Protein AF-A0A962AE56-F1 (afdb_monomer)

Secondary structure (DSSP, 8-state):
--S--HHHHHHHHHHHHHTT-S-----S-HHHHHHHHHHHHHHHSTT-EEEEETT--HHHHHHHHHS-SEEEEE---

Foldseek 3Di:
DPDDDPVQQVVQVVVCVVVVHPTGHDDPDPLVCLQCVLQVVLQPDPQDEAEEEPPPDPSNVNNVVNHPHHYDYDYDD

Solvent-accessible surface area (backbone atoms only — not comparable to full-atom values): 4572 Å² total; per-residue (Å²):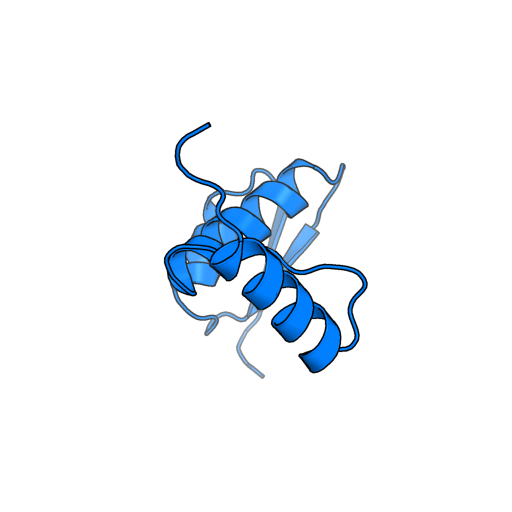 139,90,82,84,51,70,70,58,56,51,50,22,51,52,52,7,59,77,69,75,44,98,66,52,80,87,60,100,40,77,49,55,41,33,27,52,50,48,17,52,55,34,61,74,36,86,90,34,73,46,79,40,57,67,75,54,57,67,36,46,52,51,3,59,66,70,21,84,40,52,75,48,75,42,78,72,127

pLDDT: mean 96.04, std 7.2, range [48.38, 98.75]

Mean predicted aligned error: 3.21 Å

Sequence (77 aa):
ISGTNAPLVELEAELADLHGKEAALVFTSGWISNLAGISTIADLMPNCLILSDALNHNSMIEGVRRASAERKIWRHN

Nearest PDB structures (foldseek):
  7x98-assembly2_D  TM=9.673E-01  e=2.840E-07  Rhodopseudomonas palustris
  2bwo-assembly2_D  TM=9.614E-01  e=4.705E-06  Rhodobacter capsulatus
  5qqq-assembly1_A  TM=9.662E-01  e=1.049E-05  Homo sapiens
  5txr-assembly1_A  TM=9.432E-01  e=1.122E-05  Saccharomyces cerevisiae S288C
  5txr-assembly1_B  TM=9.464E-01  e=1.791E-05  Saccharomyces cerevisiae S288C

Structure (mmCIF, N/CA/C/O backbone):
data_AF-A0A962AE56-F1
#
_entry.id   AF-A0A962AE56-F1
#
loop_
_atom_site.group_PDB
_atom_site.id
_atom_site.type_symbol
_atom_site.label_atom_id
_atom_site.label_alt_id
_atom_site.label_comp_id
_atom_site.label_asym_id
_atom_site.label_entity_id
_atom_site.label_seq_id
_atom_site.pdbx_PDB_ins_code
_atom_site.Cartn_x
_atom_site.Cartn_y
_atom_site.Cartn_z
_atom_site.occupancy
_atom_site.B_iso_or_equiv
_atom_site.auth_seq_id
_atom_site.auth_comp_id
_atom_site.auth_asym_id
_atom_site.auth_atom_id
_atom_site.pdbx_PDB_model_num
ATOM 1 N N . ILE A 1 1 ? 14.069 15.125 -17.153 1.00 48.38 1 ILE A N 1
ATOM 2 C CA . ILE A 1 1 ? 13.333 13.894 -16.766 1.00 48.38 1 ILE A CA 1
ATOM 3 C C . ILE A 1 1 ? 14.321 13.051 -15.957 1.00 48.38 1 ILE A C 1
ATOM 5 O O . ILE A 1 1 ? 15.367 12.757 -16.511 1.00 48.38 1 ILE A O 1
ATOM 9 N N . SER A 1 2 ? 14.110 12.807 -14.652 1.00 64.00 2 SER A N 1
ATOM 10 C CA . SER A 1 2 ? 15.183 12.315 -13.743 1.00 64.00 2 SER A CA 1
ATOM 11 C C . SER A 1 2 ? 14.744 11.256 -12.706 1.00 64.00 2 SER A C 1
ATOM 13 O O . SER A 1 2 ? 15.479 11.012 -11.753 1.00 64.00 2 SER A O 1
ATOM 15 N N . GLY A 1 3 ? 13.559 10.647 -12.839 1.00 79.81 3 GLY A N 1
ATOM 16 C CA . GLY A 1 3 ? 13.041 9.693 -11.835 1.00 79.81 3 GLY A CA 1
ATOM 17 C C . GLY A 1 3 ? 12.319 8.478 -12.414 1.00 79.81 3 GLY A C 1
ATOM 18 O O . GLY A 1 3 ? 12.431 7.393 -11.861 1.00 79.81 3 GLY A O 1
ATOM 19 N N . THR A 1 4 ? 11.651 8.632 -13.558 1.00 86.19 4 THR A N 1
ATOM 20 C CA . THR A 1 4 ? 11.097 7.514 -14.332 1.00 86.19 4 THR A CA 1
ATOM 21 C C . THR A 1 4 ? 12.135 7.046 -15.346 1.00 86.19 4 THR A C 1
ATOM 23 O O . THR A 1 4 ? 12.602 7.841 -16.164 1.00 86.19 4 THR A O 1
ATOM 26 N N . ASN A 1 5 ? 12.514 5.772 -15.279 1.00 91.88 5 ASN A N 1
ATOM 27 C CA . ASN A 1 5 ? 13.452 5.130 -16.197 1.00 91.88 5 ASN A CA 1
ATOM 28 C C . ASN A 1 5 ? 12.867 3.799 -16.697 1.00 91.88 5 ASN A C 1
ATOM 30 O O . ASN A 1 5 ? 11.896 3.303 -16.129 1.00 91.88 5 ASN A O 1
ATOM 34 N N . ALA A 1 6 ? 13.438 3.253 -17.774 1.00 94.31 6 ALA A N 1
ATOM 35 C CA . ALA A 1 6 ? 12.911 2.052 -18.426 1.00 94.31 6 ALA A CA 1
ATOM 36 C C . ALA A 1 6 ? 12.715 0.858 -17.463 1.00 94.31 6 ALA A C 1
ATOM 38 O O . ALA A 1 6 ? 11.617 0.308 -17.471 1.00 94.31 6 ALA A O 1
ATOM 39 N N . PRO A 1 7 ? 13.658 0.537 -16.548 1.00 95.56 7 PRO A N 1
ATOM 40 C CA . PRO A 1 7 ? 13.459 -0.552 -15.588 1.00 95.56 7 PRO A CA 1
ATOM 41 C C . PRO A 1 7 ? 12.223 -0.408 -14.692 1.00 95.56 7 PRO A C 1
ATOM 43 O O . PRO A 1 7 ? 11.592 -1.406 -14.361 1.00 95.56 7 PRO A O 1
ATOM 46 N N . LEU A 1 8 ? 11.860 0.815 -14.285 1.00 95.88 8 LEU A N 1
ATOM 47 C CA . LEU A 1 8 ? 10.656 1.029 -13.472 1.00 95.88 8 LEU A CA 1
ATOM 48 C C . LEU A 1 8 ? 9.378 0.754 -14.267 1.00 95.88 8 LEU A C 1
ATOM 50 O O . LEU A 1 8 ? 8.461 0.133 -13.742 1.00 95.88 8 LEU A O 1
ATOM 54 N N . VAL A 1 9 ? 9.339 1.180 -15.531 1.00 96.44 9 VAL A N 1
ATOM 55 C CA . VAL A 1 9 ? 8.180 0.966 -16.411 1.00 96.44 9 VAL A CA 1
ATOM 56 C C . VAL A 1 9 ? 8.018 -0.518 -16.747 1.00 96.44 9 VAL A C 1
ATOM 58 O O . VAL A 1 9 ? 6.904 -1.033 -16.737 1.00 96.44 9 VAL A O 1
ATOM 61 N N . GLU A 1 10 ? 9.123 -1.217 -17.008 1.00 97.88 10 GLU A N 1
ATOM 62 C CA . GLU A 1 10 ? 9.124 -2.665 -17.251 1.00 97.88 10 GLU A CA 1
ATOM 63 C C . GLU A 1 10 ? 8.650 -3.435 -16.013 1.00 97.88 10 GLU A C 1
ATOM 65 O O . GLU A 1 10 ? 7.781 -4.294 -16.128 1.00 97.88 10 GLU A O 1
ATOM 70 N N . LEU A 1 11 ? 9.128 -3.062 -14.820 1.00 97.75 11 LEU A N 1
ATOM 71 C CA . LEU A 1 11 ? 8.668 -3.657 -13.565 1.00 97.75 11 LEU A CA 1
ATOM 72 C C . LEU A 1 11 ? 7.165 -3.438 -13.336 1.00 97.75 11 LEU A C 1
ATOM 74 O O . LEU A 1 11 ? 6.465 -4.353 -12.909 1.00 97.75 11 LEU A O 1
ATOM 78 N N . GLU A 1 12 ? 6.648 -2.240 -13.608 1.00 98.38 12 GLU A N 1
ATOM 79 C CA . GLU A 1 12 ? 5.210 -1.963 -13.508 1.00 98.38 12 GLU A CA 1
ATOM 80 C C . GLU A 1 12 ? 4.395 -2.819 -14.487 1.00 98.38 12 GLU A C 1
ATOM 82 O O . GLU A 1 12 ? 3.342 -3.335 -14.110 1.00 98.38 12 GLU A O 1
ATOM 87 N N . ALA A 1 13 ? 4.892 -3.032 -15.707 1.00 98.44 13 ALA A N 1
ATOM 88 C CA . ALA A 1 13 ? 4.246 -3.907 -16.681 1.00 98.44 13 ALA A CA 1
ATOM 89 C C . ALA A 1 13 ? 4.261 -5.383 -16.241 1.00 98.44 13 ALA A C 1
ATOM 91 O O . ALA A 1 13 ? 3.223 -6.041 -16.296 1.00 98.44 13 ALA A O 1
ATOM 92 N N . GLU A 1 14 ? 5.394 -5.892 -15.745 1.00 98.56 14 GLU A N 1
ATOM 93 C CA . GLU A 1 14 ? 5.501 -7.265 -15.230 1.00 98.56 14 GLU A CA 1
ATOM 94 C C . GLU A 1 14 ? 4.588 -7.500 -14.020 1.00 98.56 14 GLU A C 1
ATOM 96 O O . GLU A 1 14 ? 3.937 -8.538 -13.923 1.00 98.56 14 GLU A O 1
ATOM 101 N N . LEU A 1 15 ? 4.489 -6.531 -13.104 1.00 98.56 15 LEU A N 1
ATOM 102 C CA . LEU A 1 15 ? 3.585 -6.619 -11.954 1.00 98.56 15 LEU A CA 1
ATOM 103 C C . LEU A 1 15 ? 2.112 -6.588 -12.377 1.00 98.56 15 LEU A C 1
ATOM 105 O O . LEU A 1 15 ? 1.291 -7.300 -11.793 1.00 98.56 15 LEU A O 1
ATOM 109 N N . ALA A 1 16 ? 1.767 -5.774 -13.377 1.00 98.75 16 ALA A N 1
ATOM 110 C CA . ALA A 1 16 ? 0.418 -5.736 -13.931 1.00 98.75 16 ALA A CA 1
ATOM 111 C C . ALA A 1 16 ? 0.039 -7.090 -14.554 1.00 98.75 16 ALA A C 1
ATOM 113 O O . ALA A 1 16 ? -1.029 -7.623 -14.238 1.00 98.75 16 ALA A O 1
ATOM 114 N N . ASP A 1 17 ? 0.937 -7.682 -15.348 1.00 98.69 17 ASP A N 1
ATOM 115 C CA . ASP A 1 17 ? 0.755 -9.003 -15.962 1.00 98.69 17 ASP A CA 1
ATOM 116 C C . ASP A 1 17 ? 0.638 -10.113 -14.905 1.00 98.69 17 ASP A C 1
ATOM 118 O O . ASP A 1 17 ? -0.344 -10.858 -14.888 1.00 98.69 17 ASP A O 1
ATOM 122 N N . LEU A 1 18 ? 1.557 -10.141 -13.931 1.00 98.69 18 LEU A N 1
ATOM 123 C CA . LEU A 1 18 ? 1.566 -11.111 -12.830 1.00 98.69 18 LEU A CA 1
ATOM 124 C C . LEU A 1 18 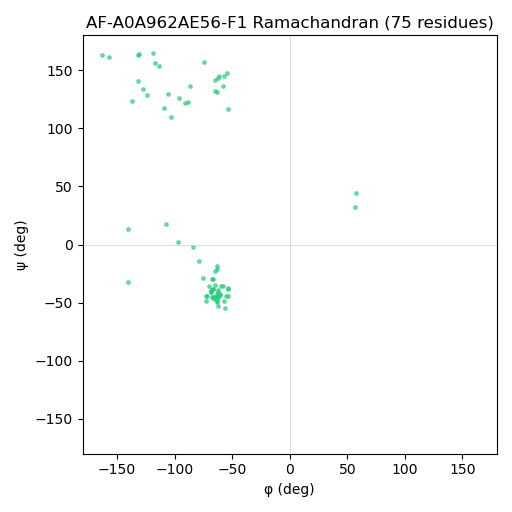? 0.235 -11.152 -12.064 1.00 98.69 18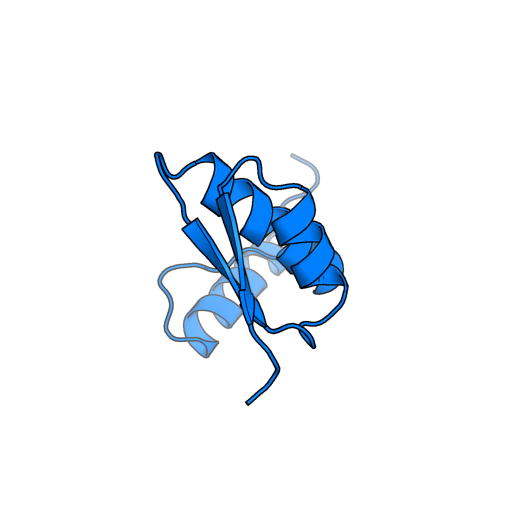 LEU A C 1
ATOM 126 O O . LEU A 1 18 ? -0.213 -12.219 -11.638 1.00 98.69 18 LEU A O 1
ATOM 130 N N . HIS A 1 19 ? -0.396 -9.994 -11.864 1.00 98.50 19 HIS A N 1
ATOM 131 C CA . HIS A 1 19 ? -1.651 -9.873 -11.123 1.00 98.50 19 HIS A CA 1
ATOM 132 C C . HIS A 1 19 ? -2.904 -9.833 -12.012 1.00 98.50 19 HIS A C 1
ATOM 134 O O . HIS A 1 19 ? -4.014 -9.692 -11.481 1.00 98.50 19 HIS A O 1
ATOM 140 N N . GLY A 1 20 ? -2.756 -9.953 -13.336 1.00 98.44 20 GLY A N 1
ATOM 141 C CA . GLY A 1 20 ? -3.857 -9.860 -14.296 1.00 98.44 20 GLY A CA 1
ATOM 142 C C . GLY A 1 20 ? -4.616 -8.533 -14.195 1.00 98.44 20 GLY A C 1
ATOM 143 O O . GLY A 1 20 ? -5.850 -8.525 -14.126 1.00 98.44 20 GLY A O 1
ATOM 144 N N . LYS A 1 21 ? -3.890 -7.415 -14.091 1.00 98.56 21 LYS A N 1
ATOM 145 C CA . LYS A 1 21 ? -4.432 -6.051 -13.985 1.00 98.56 21 LYS A CA 1
ATOM 146 C C . LYS A 1 21 ? -4.013 -5.199 -15.176 1.00 98.56 21 LYS A C 1
ATOM 148 O O . LYS A 1 21 ? -3.003 -5.455 -15.812 1.00 98.56 21 LYS A O 1
ATOM 153 N N . GLU A 1 22 ? -4.794 -4.157 -15.451 1.00 98.50 22 GLU A N 1
ATOM 154 C CA . GLU A 1 22 ? -4.533 -3.230 -16.563 1.00 98.50 22 GLU A CA 1
ATOM 155 C C . GLU A 1 22 ? -3.251 -2.407 -16.359 1.00 98.50 22 GLU A C 1
ATOM 157 O O . GLU A 1 22 ? -2.610 -2.017 -17.330 1.00 98.50 22 GLU A O 1
ATOM 162 N N . ALA A 1 23 ? -2.882 -2.135 -15.104 1.00 98.38 23 ALA A N 1
ATOM 163 C CA . ALA A 1 23 ? -1.690 -1.379 -14.738 1.00 98.38 23 ALA A CA 1
ATOM 164 C C . ALA A 1 23 ? -1.241 -1.703 -13.303 1.00 98.38 23 ALA A C 1
ATOM 166 O O . ALA A 1 23 ? -2.034 -2.172 -12.479 1.00 98.38 23 ALA A O 1
ATOM 167 N N . ALA A 1 24 ? 0.015 -1.381 -12.996 1.00 98.19 24 ALA A N 1
ATOM 168 C CA . ALA A 1 24 ? 0.566 -1.348 -11.646 1.00 98.19 24 ALA A CA 1
ATOM 169 C C . ALA A 1 24 ? 1.332 -0.036 -11.424 1.00 98.19 24 ALA A C 1
ATOM 171 O O . ALA A 1 24 ? 1.667 0.666 -12.375 1.00 98.19 24 ALA A O 1
ATOM 172 N N . LEU A 1 25 ? 1.588 0.297 -10.159 1.00 97.56 25 LEU A N 1
ATOM 173 C CA . LEU A 1 25 ? 2.353 1.478 -9.767 1.00 97.56 25 LEU A CA 1
ATOM 174 C C . LEU A 1 25 ? 3.323 1.097 -8.651 1.00 97.56 25 LEU A C 1
ATOM 176 O O . LEU A 1 25 ? 2.902 0.596 -7.601 1.00 97.56 25 LEU A O 1
ATOM 180 N N . VAL A 1 26 ? 4.613 1.336 -8.867 1.00 96.81 26 VAL A N 1
ATOM 181 C CA . VAL A 1 26 ? 5.656 0.986 -7.899 1.00 96.81 26 VAL A CA 1
ATOM 182 C C . VAL A 1 26 ? 5.848 2.110 -6.881 1.00 96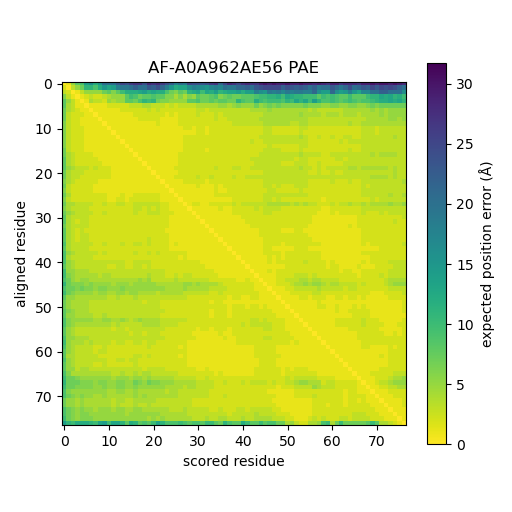.81 26 VAL A C 1
ATOM 184 O O . VAL A 1 26 ? 5.938 3.291 -7.208 1.00 96.81 26 VAL A O 1
ATOM 187 N N . PHE A 1 27 ? 5.968 1.719 -5.613 1.00 96.75 27 PHE A N 1
ATOM 188 C CA . PHE A 1 27 ? 6.354 2.596 -4.509 1.00 96.75 27 PHE A CA 1
ATOM 189 C C . PHE A 1 27 ? 7.654 2.102 -3.878 1.00 96.75 27 PHE A C 1
ATOM 191 O O . PHE A 1 27 ? 8.048 0.950 -4.035 1.00 96.75 27 PHE A O 1
ATOM 198 N N . THR A 1 28 ? 8.291 2.956 -3.079 1.00 95.62 28 THR A N 1
ATOM 199 C CA . THR A 1 28 ? 9.536 2.623 -2.369 1.00 95.62 28 THR A CA 1
ATOM 200 C C . THR A 1 28 ? 9.386 1.496 -1.340 1.00 95.62 28 THR A C 1
ATOM 202 O O . THR A 1 28 ? 10.386 0.920 -0.923 1.00 95.62 28 THR A O 1
ATOM 205 N N . SER A 1 29 ? 8.163 1.183 -0.895 1.00 97.69 29 SER A N 1
ATOM 206 C CA . SER A 1 29 ? 7.874 0.037 -0.025 1.00 97.69 29 SER A CA 1
ATOM 207 C C . SER A 1 29 ? 6.386 -0.320 -0.012 1.00 97.69 29 SER A C 1
ATOM 209 O O . SER A 1 29 ? 5.531 0.521 -0.300 1.00 97.69 29 SER A O 1
ATOM 211 N N . GLY A 1 30 ? 6.078 -1.538 0.452 1.00 97.12 30 GLY A N 1
ATOM 212 C CA . GLY A 1 30 ? 4.708 -1.973 0.751 1.00 97.12 30 GLY A CA 1
ATOM 213 C C . GLY A 1 30 ? 4.027 -1.170 1.871 1.00 97.12 30 GLY A C 1
ATOM 21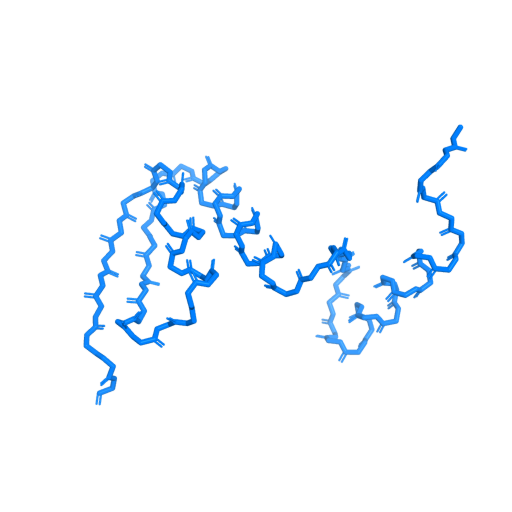4 O O . GLY A 1 30 ? 2.801 -1.141 1.974 1.00 97.12 30 GLY A O 1
ATOM 215 N N . TRP A 1 31 ? 4.807 -0.495 2.724 1.00 98.06 31 TRP A N 1
ATOM 216 C CA . TRP A 1 31 ? 4.251 0.389 3.746 1.00 98.06 31 TRP A CA 1
ATOM 217 C C . TRP A 1 31 ? 3.707 1.675 3.110 1.00 98.06 31 TRP A C 1
ATOM 219 O O . TRP A 1 31 ? 2.561 2.049 3.353 1.00 98.06 31 TRP A O 1
ATOM 229 N N . ILE A 1 32 ? 4.506 2.309 2.242 1.00 98.31 32 ILE A N 1
ATOM 230 C CA . ILE A 1 32 ? 4.121 3.539 1.538 1.00 98.31 32 ILE A CA 1
ATOM 231 C C . ILE A 1 32 ? 3.003 3.273 0.528 1.00 98.31 32 ILE A C 1
ATOM 233 O O . ILE A 1 32 ? 2.090 4.091 0.439 1.00 98.31 32 ILE A O 1
ATOM 237 N N . SER A 1 33 ? 3.024 2.138 -0.184 1.00 98.25 33 SER A N 1
ATOM 238 C CA . SER A 1 33 ? 1.958 1.797 -1.136 1.00 98.25 33 SER A CA 1
ATOM 239 C C . SER A 1 33 ? 0.593 1.687 -0.452 1.00 98.25 33 SER A C 1
ATOM 241 O O . SER A 1 33 ? -0.380 2.254 -0.939 1.00 98.25 33 SER A O 1
ATOM 243 N N . ASN A 1 34 ? 0.526 1.036 0.714 1.00 98.56 34 ASN A N 1
ATOM 244 C CA . ASN A 1 34 ? -0.704 0.940 1.499 1.00 98.56 34 ASN A CA 1
ATOM 245 C C . ASN A 1 34 ? -1.156 2.302 2.034 1.00 98.56 34 ASN A C 1
ATOM 247 O O . ASN A 1 34 ? -2.327 2.647 1.885 1.00 98.56 34 ASN A O 1
ATOM 251 N N . LEU A 1 35 ? -0.239 3.082 2.623 1.00 98.44 35 LEU A 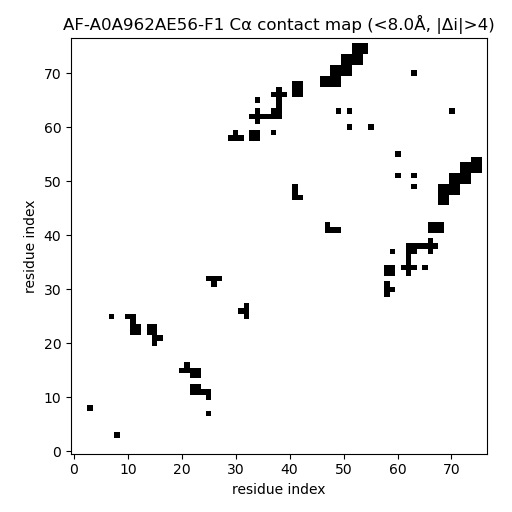N 1
ATOM 252 C CA . LEU A 1 35 ? -0.554 4.415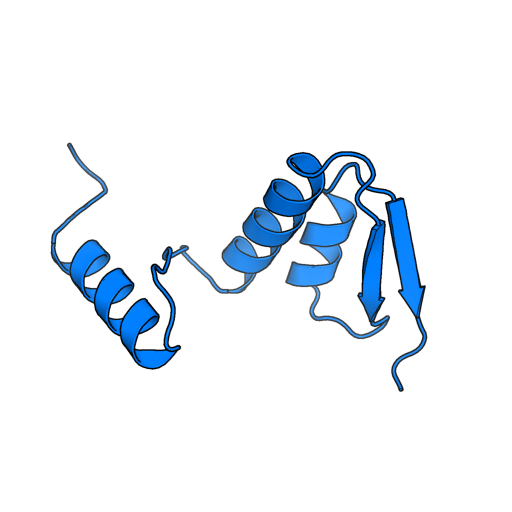 3.141 1.00 98.44 35 LEU A CA 1
ATOM 253 C C . LEU A 1 35 ? -1.146 5.301 2.039 1.00 98.44 35 LEU A C 1
ATOM 255 O O . LEU A 1 35 ? -2.228 5.852 2.216 1.00 98.44 35 LEU A O 1
ATOM 259 N N . ALA A 1 36 ? -0.431 5.433 0.918 1.00 98.25 36 ALA A N 1
ATOM 260 C CA . ALA A 1 36 ? -0.798 6.330 -0.171 1.00 98.25 36 ALA A CA 1
ATOM 261 C C . ALA A 1 36 ? -2.019 5.823 -0.945 1.00 98.25 36 ALA A C 1
ATOM 263 O O . ALA A 1 36 ? -2.919 6.608 -1.237 1.00 98.25 36 ALA A O 1
ATOM 264 N N . GLY A 1 37 ? -2.065 4.526 -1.258 1.00 98.12 37 GLY A N 1
ATOM 265 C CA . GLY A 1 37 ? -3.149 3.922 -2.026 1.00 98.12 37 GLY A CA 1
ATOM 266 C C . GLY A 1 37 ? -4.487 4.036 -1.305 1.00 98.12 37 GLY A C 1
ATOM 267 O O . GLY A 1 37 ? -5.435 4.583 -1.864 1.00 98.12 37 GLY A O 1
ATOM 268 N N . ILE A 1 38 ? -4.553 3.596 -0.044 1.00 98.31 38 ILE A N 1
ATOM 269 C CA . ILE A 1 38 ? -5.804 3.608 0.726 1.00 98.31 38 ILE A CA 1
ATOM 270 C C . ILE A 1 38 ? -6.303 5.038 0.934 1.00 98.31 38 ILE A C 1
ATOM 272 O O . ILE A 1 38 ? -7.469 5.307 0.650 1.00 98.31 38 ILE A O 1
ATOM 276 N N . SER A 1 39 ? -5.443 5.958 1.394 1.00 98.00 39 SER A N 1
ATOM 277 C CA . SER A 1 39 ? -5.893 7.322 1.692 1.00 98.00 39 SER A CA 1
ATOM 278 C C . SER A 1 39 ? -6.360 8.049 0.435 1.00 98.00 39 SER A C 1
ATOM 280 O O . SER A 1 39 ? -7.431 8.645 0.431 1.00 98.00 39 SER A O 1
ATOM 282 N N . THR A 1 40 ? -5.594 7.945 -0.655 1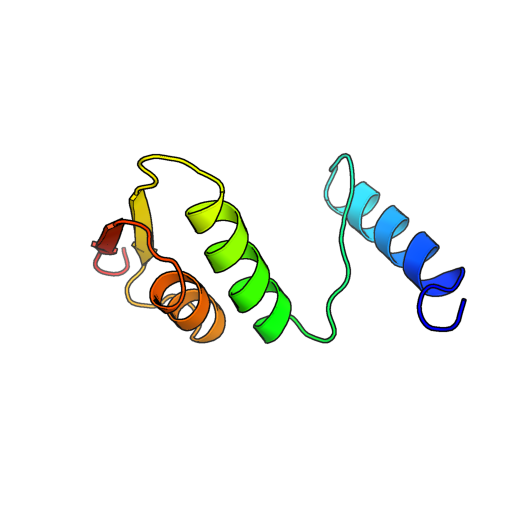.00 98.06 40 THR A N 1
ATOM 283 C CA . THR A 1 40 ? -5.896 8.660 -1.901 1.00 98.06 40 THR A CA 1
ATOM 284 C C . THR A 1 40 ? -7.167 8.131 -2.555 1.00 98.06 40 THR A C 1
ATOM 286 O O . THR A 1 40 ? -8.012 8.922 -2.958 1.00 98.06 40 THR A O 1
ATOM 289 N N . ILE A 1 41 ? -7.342 6.807 -2.640 1.00 97.50 41 ILE A N 1
ATOM 290 C CA . ILE A 1 41 ? -8.551 6.221 -3.237 1.00 97.50 41 ILE A CA 1
ATOM 291 C C . ILE A 1 41 ? -9.788 6.617 -2.428 1.00 97.50 41 ILE A C 1
ATOM 293 O O . ILE A 1 41 ? -10.793 7.015 -3.010 1.00 97.50 41 ILE A O 1
ATOM 297 N N . ALA A 1 42 ? -9.715 6.545 -1.098 1.00 97.69 42 ALA A N 1
ATOM 298 C CA . ALA A 1 42 ? -10.836 6.911 -0.243 1.00 97.69 42 ALA A CA 1
ATOM 299 C C . ALA A 1 42 ? -11.211 8.396 -0.366 1.00 97.69 42 ALA A C 1
ATOM 301 O O . ALA A 1 42 ? -12.395 8.707 -0.473 1.00 97.69 42 ALA A O 1
ATOM 302 N N . ASP A 1 43 ? -10.224 9.296 -0.410 1.00 96.81 43 ASP A N 1
ATOM 303 C CA . ASP A 1 43 ? -10.453 10.740 -0.556 1.00 96.81 43 ASP A CA 1
ATOM 304 C C . ASP A 1 43 ? -11.021 11.115 -1.937 1.00 96.81 43 ASP A C 1
ATOM 306 O O . ASP A 1 43 ? -11.767 12.087 -2.060 1.00 96.81 43 ASP A O 1
ATOM 310 N N . LEU A 1 44 ? -10.702 10.342 -2.980 1.00 97.50 44 LEU A N 1
ATOM 311 C CA . LEU A 1 44 ? -11.232 10.542 -4.333 1.00 97.50 44 LEU A CA 1
ATOM 312 C C . LEU A 1 44 ? -12.662 10.015 -4.517 1.00 97.50 44 LEU A C 1
ATOM 314 O O . LEU A 1 44 ? -13.299 10.342 -5.519 1.00 97.50 44 LEU A O 1
ATOM 318 N N . MET A 1 45 ? -13.175 9.205 -3.588 1.00 96.75 45 MET A N 1
ATOM 319 C CA . MET A 1 45 ? -14.505 8.603 -3.675 1.00 96.75 45 MET A CA 1
ATOM 320 C C . MET A 1 45 ? -15.501 9.336 -2.763 1.00 96.75 45 MET A C 1
ATOM 322 O O . MET A 1 45 ? -15.447 9.190 -1.539 1.00 96.75 45 MET A O 1
ATOM 326 N N . PRO A 1 46 ? -16.471 10.086 -3.322 1.00 94.69 46 PRO A N 1
ATOM 327 C CA . PRO A 1 46 ? -17.513 10.723 -2.525 1.00 94.69 46 PRO A CA 1
ATOM 328 C C . PRO A 1 46 ? -18.309 9.696 -1.717 1.00 94.69 46 PRO A C 1
ATOM 330 O O . PRO A 1 46 ? -18.714 8.662 -2.248 1.00 94.69 46 PRO A O 1
ATOM 333 N N . ASN A 1 47 ? -18.579 10.005 -0.446 1.00 95.31 47 ASN A N 1
ATOM 334 C CA . ASN A 1 47 ? -19.310 9.130 0.481 1.00 95.31 47 ASN A CA 1
ATOM 335 C C . ASN A 1 47 ? -18.670 7.738 0.654 1.00 95.31 47 ASN A C 1
ATOM 337 O O . ASN A 1 47 ? -19.370 6.744 0.851 1.00 95.31 47 ASN A O 1
ATOM 341 N N . CYS A 1 48 ? -17.339 7.656 0.569 1.00 97.25 48 CYS A N 1
ATOM 342 C CA . CYS A 1 48 ? -16.616 6.424 0.846 1.00 97.25 48 CYS A CA 1
ATOM 343 C C . CYS A 1 48 ? -16.794 5.995 2.312 1.00 97.25 48 CYS A C 1
ATOM 345 O O . CYS A 1 48 ? -16.588 6.782 3.238 1.00 97.25 48 CYS A O 1
ATOM 347 N N . LEU A 1 49 ? -17.129 4.718 2.503 1.00 97.88 49 LEU A N 1
ATOM 348 C CA . LEU A 1 49 ? -17.013 4.019 3.776 1.00 97.88 49 LEU A CA 1
ATOM 349 C C . LEU A 1 49 ? -15.865 3.014 3.673 1.00 97.88 49 LEU A C 1
ATOM 351 O O . LEU A 1 49 ? -15.937 2.058 2.901 1.00 97.88 49 LEU A O 1
ATOM 355 N N . ILE A 1 50 ? -14.834 3.195 4.493 1.00 98.25 50 ILE A N 1
ATOM 356 C CA . ILE A 1 50 ? -13.741 2.239 4.621 1.00 98.25 50 ILE A CA 1
ATOM 357 C C . ILE A 1 50 ? -14.093 1.203 5.687 1.00 98.25 50 ILE A C 1
ATOM 359 O O . ILE A 1 50 ? -14.314 1.528 6.855 1.00 98.25 50 ILE A O 1
ATOM 363 N N . LEU A 1 51 ? -14.089 -0.068 5.306 1.00 98.06 51 LEU A N 1
ATOM 364 C CA . LEU A 1 51 ? -14.155 -1.178 6.248 1.00 98.06 51 LEU A CA 1
ATOM 365 C C . LEU A 1 51 ? -12.716 -1.648 6.514 1.00 98.06 51 LEU A C 1
ATOM 367 O O . LEU A 1 51 ? -12.009 -1.991 5.569 1.00 98.06 51 LEU A O 1
ATOM 371 N N . SER A 1 52 ? -12.289 -1.718 7.780 1.00 98.25 52 SER A N 1
ATOM 372 C CA . SER A 1 52 ? -10.955 -2.221 8.157 1.00 98.25 52 SER A CA 1
ATOM 373 C C . SER A 1 52 ? -10.999 -3.316 9.225 1.00 98.25 52 SER A C 1
ATOM 375 O O . SER A 1 52 ? -11.623 -3.145 10.270 1.00 98.25 52 SER A O 1
ATOM 377 N N . ASP A 1 53 ? -10.253 -4.401 9.013 1.00 98.56 53 ASP A N 1
ATOM 378 C CA . ASP A 1 53 ? -10.020 -5.432 10.028 1.00 98.56 53 ASP A CA 1
ATOM 379 C C . ASP A 1 53 ? -9.223 -4.837 11.200 1.00 98.56 53 ASP A C 1
ATOM 381 O O . ASP A 1 53 ? -8.321 -4.016 10.988 1.00 98.56 53 ASP A O 1
ATOM 385 N N . ALA A 1 54 ? -9.549 -5.229 12.436 1.00 97.75 54 ALA A N 1
ATOM 386 C CA . ALA A 1 54 ? -8.860 -4.757 13.639 1.00 97.75 54 ALA A CA 1
ATOM 387 C C . ALA A 1 54 ? -7.382 -5.183 13.719 1.00 97.75 54 ALA A C 1
ATOM 389 O O . ALA A 1 54 ? -6.613 -4.527 14.420 1.00 97.75 54 ALA A O 1
ATOM 390 N N . LEU A 1 55 ? -6.985 -6.252 13.021 1.00 98.19 55 LEU A N 1
ATOM 391 C CA . LEU A 1 55 ? -5.616 -6.773 12.961 1.00 98.19 55 LEU A CA 1
ATOM 392 C C . LEU A 1 55 ? -4.931 -6.507 11.611 1.00 98.19 55 LEU A C 1
ATOM 394 O O . LEU A 1 55 ? -3.913 -7.130 11.301 1.00 98.19 55 LEU A O 1
ATOM 398 N N . ASN A 1 56 ? -5.451 -5.569 10.811 1.00 98.50 56 ASN A N 1
ATOM 399 C CA . ASN A 1 56 ? -4.771 -5.119 9.598 1.00 98.50 56 ASN A CA 1
ATOM 400 C C . ASN A 1 56 ? -3.341 -4.642 9.898 1.00 98.50 56 ASN A C 1
ATOM 402 O O . ASN A 1 56 ? -3.053 -4.067 10.949 1.00 98.50 56 ASN A O 1
ATOM 406 N N . HIS A 1 57 ? -2.439 -4.837 8.934 1.00 98.38 57 HIS A N 1
ATOM 407 C CA . HIS A 1 57 ? -1.061 -4.377 9.062 1.00 98.38 57 HIS A CA 1
ATOM 408 C C . HIS A 1 57 ? -1.009 -2.861 9.315 1.00 98.38 57 HIS A C 1
ATOM 410 O O . HIS A 1 57 ? -1.801 -2.099 8.757 1.00 98.38 57 HIS A O 1
ATOM 416 N N . ASN A 1 58 ? -0.040 -2.405 10.114 1.00 98.31 58 ASN A N 1
ATOM 417 C CA . ASN A 1 58 ? 0.039 -1.008 10.552 1.00 98.31 58 ASN A CA 1
ATOM 418 C C . ASN A 1 58 ? 0.014 -0.001 9.385 1.00 98.31 58 ASN A C 1
ATOM 420 O O . ASN A 1 58 ? -0.638 1.030 9.478 1.00 98.31 58 ASN A O 1
ATOM 424 N N . SER A 1 59 ? 0.653 -0.314 8.251 1.00 98.44 59 SER A N 1
ATOM 425 C CA . SER A 1 59 ? 0.606 0.551 7.058 1.00 98.44 59 SER A CA 1
ATOM 426 C C . SER A 1 59 ? -0.806 0.785 6.521 1.00 98.44 59 SER A C 1
ATOM 428 O O . SER A 1 59 ? -1.111 1.871 6.037 1.00 98.44 59 SER A O 1
ATOM 430 N N . MET A 1 60 ? -1.669 -0.228 6.601 1.00 98.56 60 MET A N 1
ATOM 431 C CA . MET A 1 60 ? -3.058 -0.122 6.173 1.00 98.56 60 MET A CA 1
ATOM 432 C C . MET A 1 60 ? -3.853 0.719 7.166 1.00 98.56 60 MET A C 1
ATOM 434 O O . MET A 1 60 ? -4.581 1.613 6.751 1.00 98.56 60 MET A O 1
ATOM 438 N N . ILE A 1 61 ? -3.657 0.490 8.470 1.00 98.38 61 ILE A N 1
ATOM 439 C CA . ILE A 1 61 ? -4.277 1.295 9.533 1.00 98.38 61 ILE A CA 1
ATOM 440 C C . ILE A 1 61 ? -3.938 2.779 9.349 1.00 98.38 61 ILE A C 1
ATOM 442 O O . ILE A 1 61 ? -4.830 3.620 9.428 1.00 98.38 61 ILE A O 1
ATOM 446 N N . GLU A 1 62 ? -2.679 3.105 9.056 1.00 98.50 62 GLU A N 1
ATOM 447 C CA . GLU A 1 62 ? -2.257 4.486 8.809 1.00 98.50 62 GLU A CA 1
ATOM 448 C C . GLU A 1 62 ? -2.879 5.071 7.530 1.00 98.50 62 GLU A C 1
ATOM 450 O O . GLU A 1 62 ? -3.328 6.217 7.543 1.00 98.50 62 GLU A O 1
ATOM 455 N N . GLY A 1 63 ? -3.016 4.279 6.460 1.00 98.38 63 GLY A N 1
ATOM 456 C CA . GLY A 1 63 ? -3.779 4.661 5.262 1.00 98.38 63 GLY A CA 1
ATOM 457 C C . GLY A 1 63 ? -5.238 5.011 5.566 1.00 98.38 63 GLY A C 1
ATOM 458 O O . GLY A 1 63 ? -5.716 6.080 5.191 1.00 98.38 63 GLY A O 1
ATOM 459 N N . VAL A 1 64 ? -5.928 4.151 6.321 1.00 98.25 64 VAL A N 1
ATOM 460 C CA . VAL A 1 64 ? -7.323 4.366 6.750 1.00 98.25 64 VAL A CA 1
ATOM 461 C C . VAL A 1 64 ? -7.449 5.567 7.689 1.00 98.25 64 VAL A C 1
ATOM 463 O O . VAL A 1 64 ? -8.452 6.277 7.664 1.00 98.25 64 VAL A O 1
ATOM 466 N N . ARG A 1 65 ? -6.451 5.808 8.546 1.00 97.38 65 ARG A N 1
ATOM 467 C CA . ARG A 1 65 ? -6.439 6.957 9.462 1.00 97.38 65 ARG A CA 1
ATOM 468 C C . ARG A 1 65 ? -6.241 8.283 8.749 1.00 97.38 65 ARG A C 1
ATOM 470 O O . ARG A 1 65 ? -6.803 9.274 9.206 1.00 97.38 65 ARG A O 1
ATOM 477 N N . ARG A 1 66 ? -5.434 8.286 7.687 1.00 97.69 66 ARG A N 1
ATOM 478 C CA . ARG A 1 66 ? -5.121 9.471 6.887 1.00 97.69 66 ARG A CA 1
ATOM 479 C C . ARG A 1 66 ? -6.264 9.879 5.958 1.00 97.69 66 ARG A C 1
ATOM 481 O O . ARG A 1 66 ? -6.371 11.061 5.657 1.00 97.69 66 ARG A O 1
ATOM 488 N N . ALA A 1 67 ? -7.078 8.924 5.515 1.00 95.94 67 ALA A N 1
ATOM 489 C CA . ALA A 1 67 ? -8.267 9.201 4.719 1.00 95.94 67 ALA A CA 1
ATOM 490 C C . ALA A 1 67 ? -9.274 10.077 5.485 1.00 95.94 67 ALA A C 1
ATOM 492 O O . ALA A 1 67 ? -9.477 9.910 6.689 1.00 95.94 67 ALA A O 1
ATOM 493 N N . SER A 1 68 ? -9.969 10.945 4.758 1.00 93.56 68 SER A N 1
ATOM 494 C CA . SER A 1 68 ? -11.064 11.784 5.265 1.00 93.56 68 SER A CA 1
ATOM 495 C C . SER A 1 68 ? -12.418 11.057 5.273 1.00 93.56 68 SER A C 1
ATOM 497 O O . SER A 1 68 ? -13.429 11.623 5.687 1.00 93.56 68 SER A O 1
ATOM 499 N N . ALA A 1 69 ? -12.448 9.812 4.791 1.00 96.38 69 ALA A N 1
ATOM 500 C CA . ALA A 1 69 ? -13.636 8.976 4.659 1.00 96.38 69 ALA A CA 1
ATOM 501 C C . ALA A 1 69 ? -14.147 8.419 6.005 1.00 96.38 69 ALA A C 1
ATOM 503 O O . ALA A 1 69 ? -13.392 8.266 6.970 1.00 96.38 69 ALA A O 1
ATOM 504 N N . GLU A 1 70 ? -15.436 8.054 6.061 1.00 97.56 70 GLU A N 1
ATOM 505 C CA . GLU A 1 70 ? -15.982 7.312 7.205 1.00 97.56 70 GLU A CA 1
ATOM 506 C C . GLU A 1 70 ? -15.274 5.955 7.308 1.00 97.56 70 GLU A C 1
ATOM 508 O O . GLU A 1 70 ? -14.967 5.325 6.294 1.00 97.56 70 GLU A O 1
ATOM 513 N N . ARG A 1 71 ? -15.025 5.470 8.530 1.00 97.44 71 ARG A N 1
ATOM 514 C CA . ARG A 1 71 ? -14.402 4.161 8.752 1.00 97.44 71 ARG A CA 1
ATOM 515 C C . ARG A 1 71 ? -15.153 3.320 9.774 1.00 97.44 71 ARG A C 1
ATOM 517 O O . ARG A 1 71 ? -15.559 3.822 10.821 1.00 97.44 71 ARG A O 1
ATOM 524 N N . LYS A 1 72 ? -15.252 2.017 9.512 1.00 98.31 72 LYS A N 1
ATOM 525 C CA . LYS A 1 72 ? -15.751 1.010 10.457 1.00 98.31 72 LYS A CA 1
ATOM 526 C C . LYS A 1 72 ? -14.714 -0.085 10.648 1.00 98.31 72 LYS A C 1
ATOM 528 O O . LYS A 1 72 ? -14.210 -0.647 9.679 1.00 98.31 72 LYS A O 1
ATOM 533 N N . ILE A 1 73 ? -14.408 -0.370 11.911 1.00 98.31 73 ILE A N 1
ATOM 534 C CA . ILE A 1 73 ? -13.432 -1.386 12.305 1.00 98.31 73 ILE A CA 1
ATOM 535 C C . ILE A 1 73 ? -14.186 -2.603 12.837 1.00 98.31 73 ILE A C 1
ATOM 537 O O . ILE A 1 73 ? -15.057 -2.442 13.693 1.00 98.31 73 ILE A O 1
ATOM 541 N N . TRP A 1 74 ? -13.865 -3.802 12.348 1.00 98.25 74 TRP A N 1
ATOM 542 C CA . TRP A 1 74 ? -14.481 -5.048 12.818 1.00 98.25 74 TRP A CA 1
ATOM 543 C C . TRP A 1 74 ? -13.466 -5.948 13.532 1.00 98.25 74 TRP A C 1
ATOM 545 O O . TRP A 1 74 ? -12.262 -5.870 13.289 1.00 98.25 74 TRP A O 1
ATOM 555 N N . ARG A 1 75 ? -13.956 -6.799 14.443 1.00 98.31 75 ARG A N 1
ATOM 556 C CA . ARG A 1 75 ? -13.127 -7.798 15.130 1.00 98.31 75 ARG A CA 1
ATOM 557 C 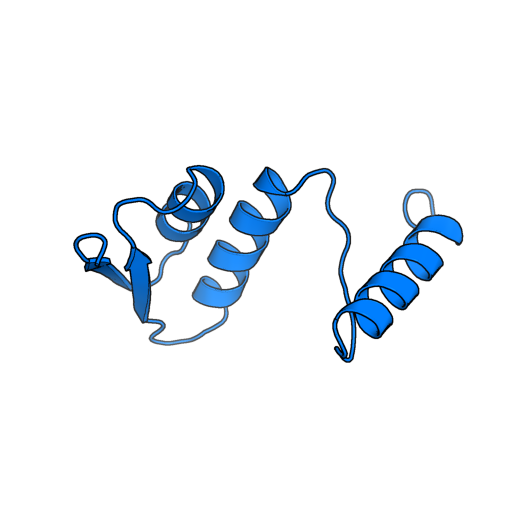C . ARG A 1 75 ? -12.621 -8.813 14.113 1.00 98.31 75 ARG A C 1
ATOM 559 O O . ARG A 1 75 ? -13.430 -9.350 13.372 1.00 98.31 75 ARG A O 1
ATOM 566 N N . HIS A 1 76 ? -11.329 -9.113 14.144 1.00 97.88 76 HIS A N 1
ATOM 567 C CA . HIS A 1 76 ? -10.746 -10.130 13.279 1.00 97.88 76 HIS A CA 1
ATOM 568 C C . HIS A 1 76 ? -11.482 -11.470 13.403 1.00 97.88 76 HIS A C 1
ATOM 570 O O . HIS A 1 76 ? -11.476 -12.053 14.489 1.00 97.88 76 HIS A O 1
ATOM 576 N N . ASN A 1 77 ? -12.087 -11.905 12.292 1.00 89.50 77 ASN A N 1
ATOM 577 C CA . ASN A 1 77 ? -12.812 -13.171 12.122 1.00 89.50 77 ASN A CA 1
ATOM 578 C C . ASN A 1 77 ? -13.603 -13.642 13.378 1.00 89.50 77 ASN A C 1
ATOM 580 O O . ASN A 1 77 ? -13.532 -14.846 13.698 1.00 89.50 77 ASN A O 1
#

Radius of gyration: 14.89 Å; Cα contacts (8 Å, |Δi|>4): 91; chains: 1; bounding box: 34×27×34 Å